Protein AF-X0SWP0-F1 (afdb_monomer_lite)

Radius of gyration: 14.82 Å; chains: 1; bounding box: 32×39×48 Å

pLDDT: mean 92.2, std 13.68, range [35.81, 98.69]

InterPro domains:
  IPR012962 Peptidase M54, archaemetzincin [PTHR15910] (3-112)
  IPR024079 Metallopeptidase, catalytic domain superfamily [G3DSA:3.40.390.10] (7-116)

Foldseek 3Di:
DPDDAAEEEEEEAPDDDPVVSVVVQVCCCVVVVGHYDYDYYHYHPPVQADPVLRFGEQVVVQVVVLVDDPPRHQAYEYEYATFYDHPVDSTDQKDDDDVDRYIYGHPNPVPPPPPDD

Sequence (117 aa):
MSSKKRLVGVVPLGEVPEIALKVIAAHISGYFNLSVQILSPLEHPEYALDERRFQYNAGIILKAFESMRFKDYDKVIGVLNLDLFIPIFTHVFGEAKQGGKFALVSLFRLGKNPDGP

Organism: NCBI:txid412755

Structure (mmCIF, N/CA/C/O backbone):
data_AF-X0SWP0-F1
#
_entry.id   AF-X0SWP0-F1
#
loop_
_atom_site.group_PDB
_atom_site.id
_atom_site.type_symbol
_atom_site.label_atom_id
_atom_site.label_alt_id
_atom_site.label_comp_id
_atom_site.label_asym_id
_atom_site.label_entity_id
_atom_site.label_seq_id
_atom_site.pdbx_PDB_ins_code
_atom_site.Cartn_x
_atom_site.Cartn_y
_atom_site.Cartn_z
_atom_site.occupancy
_atom_site.B_iso_or_equiv
_atom_site.auth_seq_id
_atom_site.auth_comp_id
_atom_site.auth_asym_id
_atom_site.auth_atom_id
_atom_site.pdbx_PDB_model_num
ATOM 1 N N . MET A 1 1 ? -13.079 -0.743 31.468 1.00 40.84 1 MET A N 1
ATOM 2 C CA . MET A 1 1 ? -12.278 0.110 30.562 1.00 40.84 1 MET A CA 1
ATOM 3 C C . MET A 1 1 ? -12.548 -0.356 29.141 1.00 40.84 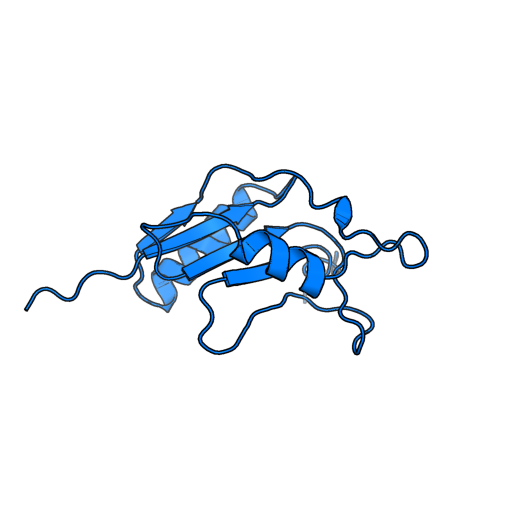1 MET A C 1
ATOM 5 O O . MET A 1 1 ? -12.207 -1.485 28.826 1.00 40.84 1 MET A O 1
ATOM 9 N N . SER A 1 2 ? -13.256 0.433 28.329 1.00 48.22 2 SER A N 1
ATOM 10 C CA . SER A 1 2 ? -13.555 0.047 26.943 1.00 48.22 2 SER A CA 1
ATOM 11 C C . SER A 1 2 ? -12.278 0.185 26.112 1.00 48.22 2 SER A C 1
ATOM 13 O O . SER A 1 2 ? -11.825 1.301 25.857 1.00 48.22 2 SER A O 1
ATOM 15 N N . SER A 1 3 ? -11.639 -0.934 25.768 1.00 60.12 3 SER A N 1
ATOM 16 C CA . SER A 1 3 ? -10.498 -0.944 24.850 1.00 60.12 3 SER A CA 1
ATOM 17 C C . SER A 1 3 ? -10.953 -0.364 23.513 1.00 60.12 3 SER A C 1
ATOM 19 O O . SER A 1 3 ? -11.815 -0.941 22.851 1.00 60.12 3 SER A O 1
ATOM 21 N N . LYS A 1 4 ? -10.398 0.787 23.115 1.00 67.44 4 LYS A N 1
ATOM 22 C CA . LYS A 1 4 ? -10.669 1.401 21.809 1.00 67.44 4 LYS A CA 1
ATOM 23 C C . LYS A 1 4 ? -10.377 0.359 20.724 1.00 67.44 4 LYS A C 1
ATOM 25 O O . LYS A 1 4 ? -9.239 -0.098 20.600 1.00 67.44 4 LYS A O 1
ATOM 30 N N . LYS A 1 5 ? -11.405 -0.057 19.979 1.00 77.12 5 LYS A N 1
ATOM 31 C CA . LYS A 1 5 ? -11.253 -1.036 18.899 1.00 77.12 5 LYS A CA 1
ATOM 32 C C . LYS A 1 5 ? -10.372 -0.405 17.822 1.00 77.12 5 LYS A C 1
ATOM 34 O O . LYS A 1 5 ? -10.720 0.645 17.290 1.00 77.12 5 LYS A O 1
ATOM 39 N N . ARG A 1 6 ? -9.212 -1.011 17.568 1.00 91.25 6 ARG A N 1
ATOM 40 C CA . ARG A 1 6 ? -8.255 -0.517 16.573 1.00 91.25 6 ARG A CA 1
ATOM 41 C C . ARG A 1 6 ? -8.862 -0.628 15.174 1.00 91.25 6 ARG A C 1
ATOM 43 O O . ARG A 1 6 ? -9.491 -1.645 14.862 1.00 91.25 6 ARG A O 1
ATOM 50 N N . LEU A 1 7 ? -8.670 0.408 14.363 1.00 96.38 7 LEU A N 1
ATOM 51 C CA . LEU A 1 7 ? -9.235 0.524 13.021 1.00 96.38 7 LEU A CA 1
ATOM 52 C C . LEU A 1 7 ? -8.134 0.427 11.962 1.00 96.38 7 LEU A C 1
ATOM 54 O O . LEU A 1 7 ? -7.142 1.158 12.005 1.00 96.38 7 LEU A O 1
ATOM 58 N N . VAL A 1 8 ? -8.324 -0.470 10.997 1.00 98.19 8 VAL A N 1
ATOM 59 C CA . VAL A 1 8 ? -7.425 -0.671 9.858 1.00 98.19 8 VAL A CA 1
ATOM 60 C C . VAL A 1 8 ? -8.115 -0.216 8.577 1.00 98.19 8 VAL A C 1
ATOM 62 O O . VAL A 1 8 ? -9.238 -0.625 8.293 1.00 98.19 8 VAL A O 1
ATOM 65 N N . GLY A 1 9 ? -7.442 0.627 7.801 1.00 98.38 9 GLY A N 1
ATOM 66 C CA . GLY A 1 9 ? -7.867 0.994 6.455 1.00 98.38 9 GLY A CA 1
ATOM 67 C C . GLY A 1 9 ? -7.215 0.081 5.422 1.00 98.38 9 GLY A C 1
ATOM 68 O O . GLY A 1 9 ? -6.013 -0.164 5.495 1.00 98.38 9 GLY A O 1
ATOM 69 N N . VAL A 1 10 ? -7.985 -0.398 4.453 1.00 98.69 10 VAL A N 1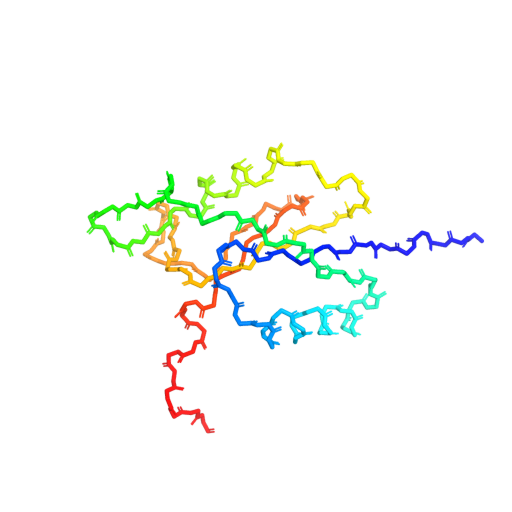
ATOM 70 C CA . VAL A 1 10 ? -7.486 -1.073 3.250 1.00 98.69 10 VAL A CA 1
ATOM 71 C C . VAL A 1 10 ? -7.814 -0.169 2.075 1.00 98.69 10 VAL A C 1
ATOM 73 O O . VAL A 1 10 ? -8.983 0.116 1.834 1.00 98.69 10 VAL A O 1
ATOM 76 N N . VAL A 1 11 ? -6.801 0.320 1.369 1.00 98.44 11 VAL A N 1
ATOM 77 C CA . VAL A 1 11 ? -6.980 1.305 0.300 1.00 98.44 11 VAL A CA 1
ATOM 78 C C . VAL A 1 11 ? -6.375 0.790 -1.003 1.00 98.44 11 VAL A C 1
ATOM 80 O O . VAL A 1 11 ? -5.199 0.430 -1.015 1.00 98.44 11 VAL A O 1
ATOM 83 N N . PRO A 1 12 ? -7.144 0.717 -2.098 1.00 98.50 12 PRO A N 1
ATOM 84 C CA . PRO A 1 12 ? -6.579 0.409 -3.402 1.00 98.50 12 PRO A CA 1
ATOM 85 C C . PRO A 1 12 ? -5.800 1.612 -3.951 1.00 98.50 12 PRO A C 1
ATOM 87 O O . PRO A 1 12 ? -6.266 2.747 -3.864 1.00 98.50 12 PRO A O 1
ATOM 90 N N . LEU A 1 13 ? -4.616 1.363 -4.508 1.00 98.12 13 LEU A N 1
ATOM 91 C CA . LEU A 1 13 ? -3.827 2.327 -5.278 1.00 98.12 13 LEU A CA 1
ATOM 92 C C . LEU A 1 13 ? -3.897 1.904 -6.747 1.00 98.12 13 LEU A C 1
ATOM 94 O O . LEU A 1 13 ? -3.295 0.901 -7.138 1.00 98.12 13 LEU A O 1
ATOM 98 N N . GLY A 1 14 ? -4.656 2.656 -7.540 1.00 95.88 14 GLY A N 1
ATOM 99 C CA . GLY A 1 14 ? -5.023 2.274 -8.898 1.00 95.88 14 GLY A CA 1
ATOM 100 C C . GLY A 1 14 ? -6.058 1.145 -8.938 1.00 95.88 14 GLY A C 1
ATOM 101 O O . GLY A 1 14 ? -6.900 0.998 -8.048 1.00 95.88 14 GLY A O 1
ATOM 102 N N . GLU A 1 15 ? -6.005 0.350 -10.002 1.00 94.69 15 GLU A N 1
ATOM 103 C CA . GLU A 1 15 ? -6.973 -0.714 -10.256 1.00 94.69 15 GLU A CA 1
ATOM 104 C C . GLU A 1 15 ? -6.627 -1.986 -9.476 1.00 94.69 15 GLU A C 1
ATOM 106 O O . GLU A 1 15 ? -5.589 -2.620 -9.678 1.00 94.69 15 GLU A O 1
ATOM 111 N N . VAL A 1 16 ? -7.530 -2.378 -8.578 1.00 96.38 16 VAL A N 1
ATOM 112 C CA . VAL A 1 16 ? -7.428 -3.606 -7.787 1.00 96.38 16 VAL A CA 1
ATOM 113 C C . VAL A 1 16 ? -8.783 -4.312 -7.799 1.00 96.38 16 VAL A C 1
ATOM 115 O O . VAL A 1 16 ? -9.797 -3.659 -7.546 1.00 96.38 16 VAL A O 1
ATOM 118 N N . PRO A 1 17 ? -8.838 -5.638 -8.038 1.00 94.94 17 PRO A N 1
ATOM 119 C CA . PRO A 1 17 ? -10.092 -6.381 -7.992 1.00 94.94 17 PRO A CA 1
ATOM 120 C C . PRO A 1 17 ? -10.802 -6.232 -6.640 1.00 94.94 17 PRO A C 1
ATOM 122 O O . PRO A 1 17 ? -10.225 -6.510 -5.587 1.00 94.94 17 PRO A O 1
ATOM 125 N N . GLU A 1 18 ? -12.084 -5.864 -6.662 1.00 95.81 18 GLU A N 1
ATOM 126 C CA . GLU A 1 18 ? -12.879 -5.644 -5.444 1.00 95.81 18 GLU A CA 1
ATOM 127 C C . GLU A 1 18 ? -12.916 -6.889 -4.541 1.00 95.81 18 GLU A C 1
ATOM 129 O O . GLU A 1 18 ? -12.863 -6.786 -3.313 1.00 95.81 18 GLU A O 1
ATOM 134 N N . ILE A 1 19 ? -12.944 -8.084 -5.143 1.00 95.81 19 ILE A N 1
ATOM 135 C CA . ILE A 1 19 ? -12.900 -9.350 -4.407 1.00 95.81 19 ILE A CA 1
ATOM 136 C C . ILE A 1 19 ? -11.616 -9.493 -3.583 1.00 95.81 19 ILE A C 1
ATOM 138 O O . ILE A 1 19 ? -11.683 -9.929 -2.437 1.00 95.81 19 ILE A O 1
ATOM 142 N N . ALA A 1 20 ? -10.466 -9.059 -4.108 1.00 96.06 20 ALA A N 1
ATOM 143 C CA . ALA A 1 20 ? -9.205 -9.110 -3.377 1.00 96.06 20 ALA A CA 1
ATOM 144 C C . ALA A 1 20 ? -9.250 -8.185 -2.153 1.00 96.06 20 ALA A C 1
ATOM 146 O O . ALA A 1 20 ? -8.871 -8.596 -1.058 1.00 96.06 20 ALA A O 1
ATOM 147 N N . LEU A 1 21 ? -9.796 -6.973 -2.303 1.00 98.12 21 LEU A N 1
ATOM 148 C CA . LEU A 1 21 ? -9.968 -6.026 -1.196 1.00 98.12 21 LEU A CA 1
ATOM 149 C C . LEU A 1 21 ? -10.889 -6.589 -0.103 1.00 98.12 21 LEU A C 1
ATOM 151 O O . LEU A 1 21 ? -10.548 -6.527 1.079 1.00 98.12 21 LEU A O 1
ATOM 155 N N . LYS A 1 22 ? -12.026 -7.185 -0.491 1.00 98.19 22 LYS A N 1
ATOM 156 C CA . LYS A 1 22 ? -12.974 -7.835 0.435 1.00 98.19 22 LYS A CA 1
ATOM 157 C C . LYS A 1 22 ? -12.333 -8.996 1.186 1.00 98.19 22 LYS A C 1
ATOM 159 O O . LYS A 1 22 ? -12.473 -9.082 2.404 1.00 98.19 22 LYS A O 1
ATOM 164 N N . VAL A 1 23 ? -11.600 -9.855 0.478 1.00 97.31 23 VAL A N 1
ATOM 165 C CA . VAL A 1 23 ? -10.882 -10.993 1.066 1.00 97.31 23 VAL A CA 1
ATOM 166 C C . VAL A 1 23 ? -9.831 -10.505 2.060 1.00 97.31 23 VAL A C 1
ATOM 168 O O . VAL A 1 23 ? -9.835 -10.964 3.201 1.00 97.31 23 VAL A O 1
ATOM 171 N N . ILE A 1 24 ? -8.986 -9.542 1.682 1.00 97.44 24 ILE A N 1
ATOM 172 C CA . ILE A 1 24 ? -7.966 -8.962 2.569 1.00 97.44 24 ILE A CA 1
ATOM 173 C C . ILE A 1 24 ? -8.618 -8.380 3.828 1.00 97.44 24 ILE A C 1
ATOM 175 O O . ILE A 1 24 ? -8.203 -8.699 4.943 1.00 97.44 24 ILE A O 1
ATOM 179 N N . ALA A 1 25 ? -9.670 -7.571 3.673 1.00 98.12 25 ALA A N 1
ATOM 180 C CA . ALA A 1 25 ? -10.346 -6.941 4.800 1.00 98.12 25 ALA A CA 1
ATOM 181 C C . ALA A 1 25 ? -10.977 -7.966 5.758 1.00 98.12 25 ALA A C 1
ATOM 183 O O . ALA A 1 25 ? -10.804 -7.859 6.975 1.00 98.12 25 ALA A O 1
ATOM 184 N N . ALA A 1 26 ? -11.656 -8.985 5.220 1.00 97.81 26 ALA A N 1
ATOM 185 C CA . ALA A 1 26 ? -12.258 -10.056 6.009 1.00 97.81 26 ALA A CA 1
ATOM 186 C C . ALA A 1 26 ? -11.204 -10.862 6.785 1.00 97.81 26 ALA A C 1
ATOM 188 O O . ALA A 1 26 ? -11.385 -11.116 7.976 1.00 97.81 26 ALA A O 1
ATOM 189 N N . HIS A 1 27 ? -10.077 -11.205 6.150 1.00 96.88 27 HIS A N 1
ATOM 190 C CA . HIS A 1 27 ? -9.004 -11.965 6.798 1.00 96.88 27 HIS A CA 1
ATOM 191 C C . HIS A 1 27 ? -8.307 -11.160 7.896 1.00 96.88 27 HIS A C 1
ATOM 193 O O . HIS A 1 27 ? -8.087 -11.688 8.984 1.00 96.88 27 HIS A O 1
ATOM 199 N N . ILE A 1 28 ? -8.017 -9.874 7.665 1.00 96.56 28 ILE A N 1
ATOM 200 C CA . ILE A 1 28 ? -7.453 -9.005 8.709 1.00 96.56 28 ILE A CA 1
ATOM 201 C C . ILE A 1 28 ? -8.423 -8.906 9.891 1.00 96.56 28 ILE A C 1
ATOM 203 O O . ILE A 1 28 ? -8.003 -9.010 11.044 1.00 96.56 28 ILE A O 1
ATOM 207 N N . SER A 1 29 ? -9.718 -8.726 9.614 1.00 96.50 29 SER A N 1
ATOM 208 C CA . SER A 1 29 ? -10.727 -8.605 10.663 1.00 96.50 29 SER A CA 1
ATOM 209 C C . SER A 1 29 ? -10.850 -9.890 11.482 1.00 96.50 29 SER A C 1
ATOM 211 O O . SER A 1 29 ? -10.779 -9.826 12.706 1.00 96.50 29 SER A O 1
ATOM 213 N N . GLY A 1 30 ? -10.959 -11.049 10.825 1.00 95.81 30 GLY A N 1
ATOM 214 C CA . GLY A 1 30 ? -11.122 -12.343 11.489 1.00 95.81 30 GLY A CA 1
ATOM 215 C C . GLY A 1 30 ? -9.878 -12.806 12.247 1.00 95.81 30 GLY A C 1
ATOM 216 O O . GLY A 1 30 ? -9.991 -13.253 13.384 1.00 95.81 30 GLY A O 1
ATOM 217 N N . TYR A 1 31 ? -8.688 -12.659 11.656 1.00 95.88 31 TYR A N 1
ATOM 218 C CA . TYR A 1 31 ? -7.448 -13.166 12.252 1.00 95.88 31 TYR A CA 1
ATOM 219 C C . TYR A 1 31 ? -6.952 -12.304 13.419 1.00 95.88 31 TYR A C 1
ATOM 221 O O . TYR A 1 31 ? -6.470 -12.826 14.421 1.00 95.88 31 TYR A O 1
ATOM 229 N N . PHE A 1 32 ? -7.085 -10.977 13.316 1.00 92.50 32 PHE A N 1
ATOM 230 C CA . PHE A 1 32 ? -6.598 -10.050 14.344 1.00 92.50 32 PHE A CA 1
ATOM 231 C C . PHE A 1 32 ? -7.703 -9.494 15.255 1.00 92.50 32 PHE A C 1
ATOM 233 O O . PHE A 1 32 ? -7.401 -8.733 16.176 1.00 92.50 32 PHE A O 1
ATOM 240 N N . ASN A 1 33 ? -8.973 -9.840 15.012 1.00 93.38 33 ASN A N 1
ATOM 241 C CA . ASN A 1 33 ? -10.143 -9.289 15.706 1.00 93.38 33 ASN A CA 1
ATOM 242 C C . ASN A 1 33 ? -10.194 -7.741 15.674 1.00 93.38 33 ASN A C 1
ATOM 244 O O . ASN A 1 33 ? -10.520 -7.074 16.661 1.00 93.38 33 ASN A O 1
ATOM 248 N N . LEU A 1 34 ? -9.834 -7.153 14.527 1.00 94.94 34 LEU A N 1
ATOM 249 C CA . LEU A 1 34 ? -9.791 -5.700 14.306 1.00 94.94 34 LEU A CA 1
ATOM 250 C C . LEU A 1 34 ? -10.997 -5.228 13.488 1.00 94.94 34 LEU A C 1
ATOM 252 O O . LEU A 1 34 ? -11.582 -5.986 12.711 1.00 94.94 34 LEU A O 1
ATOM 256 N N . SER A 1 35 ? -11.358 -3.951 13.636 1.00 96.25 35 SER A N 1
ATOM 257 C CA . SER A 1 35 ? -12.264 -3.307 12.681 1.00 96.25 35 SER A CA 1
ATOM 258 C C . SER A 1 35 ? -11.485 -2.965 11.417 1.00 96.25 35 SER A C 1
ATOM 260 O O . SER A 1 35 ? -10.408 -2.374 11.504 1.00 96.25 35 SER A O 1
ATOM 262 N N . VAL A 1 36 ? -12.030 -3.305 10.251 1.00 98.00 36 VAL A N 1
ATOM 263 C CA . VAL A 1 36 ? -11.396 -3.031 8.957 1.00 98.00 36 VAL A CA 1
ATOM 264 C C . VAL A 1 36 ? -12.384 -2.315 8.046 1.00 98.00 36 VAL A C 1
ATOM 266 O O . VAL A 1 36 ? -13.556 -2.682 8.003 1.00 98.00 36 VAL A O 1
ATOM 269 N N . GLN A 1 37 ? -11.919 -1.292 7.333 1.00 98.25 37 GLN A N 1
ATOM 270 C CA . GLN A 1 37 ? -12.704 -0.558 6.342 1.00 98.25 37 GLN A CA 1
ATOM 271 C C . GLN A 1 37 ? -11.954 -0.518 5.014 1.00 98.25 37 GLN A C 1
ATOM 273 O O . GLN A 1 37 ? -10.759 -0.221 4.982 1.00 98.25 37 GLN A O 1
ATOM 278 N N . ILE A 1 38 ? -12.665 -0.806 3.925 1.00 98.50 38 ILE A N 1
ATOM 279 C CA . ILE A 1 38 ? -12.164 -0.586 2.567 1.00 98.50 38 ILE A CA 1
ATOM 280 C C . ILE A 1 38 ? -12.428 0.879 2.224 1.00 98.50 38 ILE A C 1
ATOM 282 O O . ILE A 1 38 ? -13.551 1.357 2.377 1.00 98.50 38 ILE A O 1
ATOM 286 N N . LEU A 1 39 ? -11.384 1.593 1.819 1.00 98.19 39 LEU A N 1
ATOM 287 C CA . LEU A 1 39 ? -11.413 3.029 1.555 1.00 98.19 39 LEU A CA 1
ATOM 288 C C . LEU A 1 39 ? -11.546 3.310 0.060 1.00 98.19 39 LEU A C 1
ATOM 290 O O . LEU A 1 39 ? -11.312 2.431 -0.771 1.00 98.19 39 LEU A O 1
ATOM 294 N N . SER A 1 40 ? -11.894 4.554 -0.274 1.00 96.94 40 SER A N 1
ATOM 295 C CA . SER A 1 40 ? -11.925 5.021 -1.660 1.00 96.94 40 SER A CA 1
ATOM 296 C C . SER A 1 40 ? -10.560 4.851 -2.336 1.00 96.94 40 SER A C 1
ATOM 298 O O . SER A 1 40 ? -9.539 5.068 -1.676 1.00 96.94 40 SER A O 1
ATOM 300 N N . PRO A 1 41 ? -10.528 4.497 -3.633 1.00 97.31 41 PRO A N 1
ATOM 301 C CA . PRO A 1 41 ? -9.285 4.327 -4.369 1.00 97.31 41 PRO A CA 1
ATOM 302 C C . PRO A 1 41 ? -8.460 5.609 -4.411 1.00 97.31 41 PRO A C 1
ATOM 304 O O . PRO A 1 41 ? -8.992 6.716 -4.503 1.00 97.31 41 PRO A O 1
ATOM 307 N N . LEU A 1 42 ? -7.147 5.421 -4.375 1.00 97.69 42 LEU A N 1
ATOM 308 C CA . LEU A 1 42 ? -6.154 6.433 -4.698 1.00 97.69 42 LEU A CA 1
ATOM 309 C C . LEU A 1 42 ? -5.688 6.256 -6.142 1.0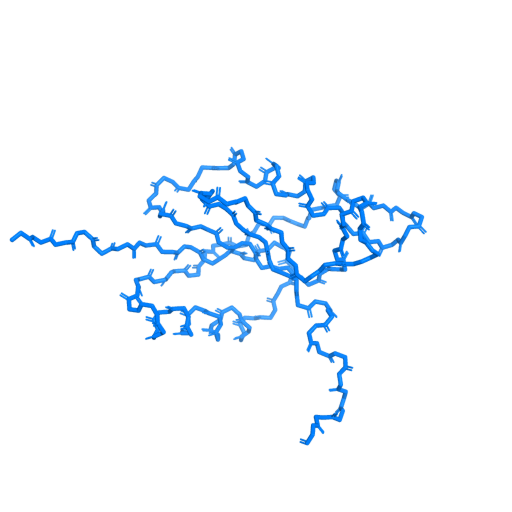0 97.69 42 LEU A C 1
ATOM 311 O O . LEU A 1 42 ? -5.815 5.178 -6.727 1.00 97.69 42 LEU A O 1
ATOM 315 N N . GLU A 1 43 ? -5.116 7.319 -6.698 1.00 96.81 43 GLU A N 1
ATOM 316 C CA . GLU A 1 43 ? -4.531 7.297 -8.035 1.00 96.81 43 GLU A CA 1
ATOM 317 C C . GLU A 1 43 ? -3.379 6.291 -8.154 1.00 96.81 43 GLU A C 1
ATOM 319 O O . GLU A 1 43 ? -2.739 5.893 -7.173 1.00 96.81 43 GLU A O 1
ATOM 324 N N . HIS A 1 44 ? -3.116 5.892 -9.395 1.00 95.81 44 HIS A N 1
ATOM 325 C CA . HIS A 1 44 ? -2.003 5.026 -9.735 1.00 95.81 44 HIS A CA 1
ATOM 326 C C . HIS A 1 44 ? -0.663 5.732 -9.450 1.00 95.81 44 HIS A C 1
ATOM 328 O O . HIS A 1 44 ? -0.494 6.893 -9.832 1.00 95.81 44 HIS A O 1
ATOM 334 N N . PRO A 1 45 ? 0.318 5.077 -8.805 1.00 97.25 45 PRO A N 1
ATOM 335 C CA . PRO A 1 45 ? 1.564 5.727 -8.411 1.00 97.25 45 PRO A CA 1
ATOM 336 C C . PRO A 1 45 ? 2.591 5.820 -9.556 1.00 97.25 45 PRO A C 1
ATOM 338 O O . PRO A 1 45 ? 3.722 5.352 -9.422 1.00 97.25 45 PRO A O 1
ATOM 341 N N . GLU A 1 46 ? 2.227 6.448 -10.677 1.00 97.50 46 GLU A N 1
ATOM 342 C CA . GLU A 1 46 ? 3.084 6.556 -11.877 1.00 97.50 46 GLU A CA 1
ATOM 343 C C . GLU A 1 46 ? 4.434 7.228 -11.602 1.00 97.50 46 GLU A C 1
ATOM 345 O O . GLU A 1 46 ? 5.457 6.874 -12.181 1.00 97.50 46 GLU A O 1
ATOM 350 N N . TYR A 1 47 ? 4.468 8.136 -10.626 1.00 97.69 47 TYR A N 1
ATOM 351 C CA . TYR A 1 47 ? 5.686 8.803 -10.160 1.00 97.69 47 TYR A CA 1
ATOM 352 C C . TYR A 1 47 ? 6.764 7.848 -9.610 1.00 97.69 47 TYR A C 1
ATOM 354 O O . TYR A 1 47 ? 7.885 8.284 -9.353 1.00 97.69 47 TYR A O 1
ATOM 362 N N . ALA A 1 48 ? 6.432 6.579 -9.356 1.00 98.06 48 ALA A N 1
ATOM 363 C CA . ALA A 1 48 ? 7.348 5.581 -8.811 1.00 98.06 48 ALA A CA 1
ATOM 364 C C . ALA A 1 48 ? 7.805 4.531 -9.837 1.00 98.06 48 ALA A C 1
ATOM 366 O O . ALA A 1 48 ? 8.526 3.607 -9.447 1.00 98.06 48 ALA A O 1
ATOM 367 N N . LEU A 1 49 ? 7.394 4.644 -11.104 1.00 98.38 49 LEU A N 1
ATOM 368 C CA . LEU A 1 49 ? 7.788 3.724 -12.168 1.00 98.38 49 LEU A CA 1
ATOM 369 C C . LEU A 1 49 ? 9.275 3.888 -12.520 1.00 98.38 49 LEU A C 1
ATOM 371 O O . LEU A 1 49 ? 9.755 4.985 -12.797 1.00 98.38 49 LEU A O 1
ATOM 375 N N . ASP A 1 50 ? 10.001 2.775 -12.552 1.00 97.88 50 ASP A N 1
ATOM 376 C CA . ASP A 1 50 ? 11.313 2.670 -13.187 1.00 97.88 50 ASP A CA 1
ATOM 377 C C . ASP A 1 50 ? 11.124 2.084 -14.593 1.00 97.88 50 ASP A C 1
ATOM 379 O O . ASP A 1 50 ? 10.902 0.881 -14.754 1.00 97.88 50 ASP A O 1
ATOM 383 N N . GLU A 1 51 ? 11.213 2.934 -15.619 1.00 96.00 51 GLU A N 1
ATOM 384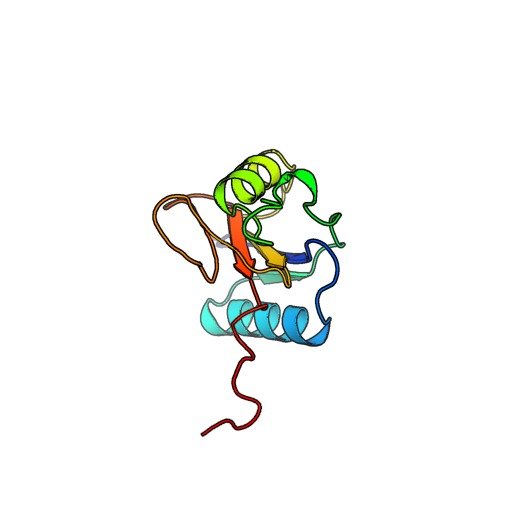 C CA . GLU A 1 51 ? 10.986 2.556 -17.024 1.00 96.00 51 GLU A CA 1
ATOM 385 C C . GLU A 1 51 ? 11.984 1.520 -17.552 1.00 96.00 51 GLU A C 1
ATOM 387 O O . GLU A 1 51 ? 11.686 0.797 -18.498 1.00 96.00 51 GLU A O 1
ATOM 392 N N . ARG A 1 52 ? 13.176 1.410 -16.951 1.00 95.12 52 ARG A N 1
ATOM 393 C CA . ARG A 1 52 ? 14.168 0.410 -17.377 1.00 95.12 52 ARG A CA 1
ATOM 394 C C . ARG A 1 52 ? 13.804 -0.978 -16.869 1.00 95.12 52 ARG A C 1
ATOM 396 O O . ARG A 1 52 ? 14.140 -1.971 -17.508 1.00 95.12 52 ARG A O 1
ATOM 403 N N . ARG A 1 53 ? 13.161 -1.045 -15.701 1.00 92.75 53 ARG A N 1
ATOM 404 C CA . ARG A 1 53 ? 12.732 -2.295 -15.058 1.00 92.75 53 ARG A CA 1
ATOM 405 C C . ARG A 1 53 ? 11.299 -2.676 -15.401 1.00 92.75 53 ARG A C 1
ATOM 407 O O . ARG A 1 53 ? 10.958 -3.845 -15.261 1.00 92.75 53 ARG A O 1
ATOM 414 N N . PHE A 1 54 ? 10.477 -1.706 -15.800 1.00 96.12 54 PHE A N 1
ATOM 415 C CA . PHE A 1 54 ? 9.019 -1.831 -15.837 1.00 96.12 54 PHE A CA 1
ATOM 416 C C . PHE A 1 54 ? 8.453 -2.293 -14.480 1.00 96.12 54 PHE A C 1
ATOM 418 O O . PHE A 1 54 ? 7.563 -3.137 -14.403 1.00 96.12 54 PHE A O 1
ATOM 425 N N . GLN A 1 55 ? 9.018 -1.758 -13.393 1.00 97.62 55 GLN A N 1
ATOM 426 C CA . GLN A 1 55 ? 8.636 -2.047 -12.008 1.00 97.62 55 GLN A CA 1
ATOM 427 C C . GLN A 1 55 ? 8.543 -0.745 -11.211 1.00 97.62 55 GLN A C 1
ATOM 429 O O . GLN A 1 55 ? 9.190 0.246 -11.544 1.00 97.62 55 GLN A O 1
ATOM 434 N N . TYR A 1 56 ? 7.790 -0.759 -10.117 1.00 98.50 56 TYR A N 1
ATOM 435 C CA . TYR A 1 56 ? 7.556 0.404 -9.271 1.00 98.50 56 TYR A CA 1
ATOM 436 C C . TYR A 1 56 ? 8.371 0.333 -7.978 1.00 98.50 56 TYR A C 1
ATOM 438 O O . TYR A 1 56 ? 8.421 -0.695 -7.297 1.00 98.50 56 TYR A O 1
ATOM 446 N N . ASN A 1 57 ? 8.999 1.443 -7.600 1.00 98.44 57 ASN A N 1
ATOM 447 C CA . ASN A 1 57 ? 9.807 1.511 -6.388 1.00 98.44 57 ASN A CA 1
ATOM 448 C C . ASN A 1 57 ? 8.915 1.624 -5.140 1.00 98.44 57 ASN A C 1
ATOM 450 O O . ASN A 1 57 ? 8.352 2.684 -4.851 1.00 98.44 57 ASN A O 1
ATOM 454 N N . ALA A 1 58 ? 8.825 0.548 -4.356 1.00 98.38 58 ALA A N 1
ATOM 455 C CA . ALA A 1 58 ? 7.947 0.473 -3.190 1.00 98.38 58 ALA A CA 1
ATOM 456 C C . ALA A 1 58 ? 8.290 1.515 -2.112 1.00 98.38 58 ALA A C 1
ATOM 458 O O . ALA A 1 58 ? 7.394 2.034 -1.450 1.00 98.38 58 ALA A O 1
ATOM 459 N N . GLY A 1 59 ? 9.570 1.874 -1.967 1.00 98.00 59 GLY A N 1
ATOM 460 C CA . GLY A 1 59 ? 10.011 2.892 -1.013 1.00 98.00 59 GLY A CA 1
ATOM 461 C C . GLY A 1 59 ? 9.531 4.299 -1.382 1.00 98.00 59 GLY A C 1
ATOM 462 O O . GLY A 1 59 ? 9.120 5.060 -0.503 1.00 98.00 59 GLY A O 1
ATOM 463 N N . ILE A 1 60 ? 9.526 4.637 -2.679 1.00 98.31 60 ILE A N 1
ATOM 464 C CA . ILE A 1 60 ? 8.980 5.910 -3.180 1.00 98.31 60 ILE A CA 1
ATOM 465 C C . ILE A 1 60 ? 7.465 5.957 -2.949 1.00 98.31 60 ILE A C 1
ATOM 467 O O . ILE A 1 60 ? 6.960 6.950 -2.417 1.00 98.31 60 ILE A O 1
ATOM 471 N N . ILE A 1 61 ? 6.749 4.873 -3.272 1.00 98.62 61 ILE A N 1
ATOM 472 C CA . ILE A 1 61 ? 5.300 4.782 -3.042 1.00 98.62 61 ILE A CA 1
ATOM 473 C C . ILE A 1 61 ? 4.989 4.918 -1.550 1.00 98.62 61 ILE A C 1
ATOM 475 O O . ILE A 1 61 ? 4.152 5.740 -1.181 1.00 98.62 61 ILE A O 1
ATOM 479 N N . LEU A 1 62 ? 5.682 4.170 -0.683 1.00 98.44 62 LEU A N 1
ATOM 480 C CA . LEU A 1 62 ? 5.417 4.167 0.755 1.00 98.44 62 LEU A CA 1
ATOM 481 C C . LEU A 1 62 ? 5.650 5.553 1.363 1.00 98.44 62 LEU A C 1
ATOM 483 O O . LEU A 1 62 ? 4.834 6.016 2.154 1.00 98.44 62 LEU A O 1
ATOM 487 N N . LYS A 1 63 ? 6.716 6.252 0.954 1.00 98.19 63 LYS A N 1
ATOM 488 C CA . LYS A 1 63 ? 7.005 7.613 1.427 1.00 98.19 63 LYS A CA 1
ATOM 489 C C . LYS A 1 63 ? 5.907 8.606 1.034 1.00 98.19 63 LYS A C 1
ATOM 491 O O . LYS A 1 63 ? 5.515 9.436 1.852 1.00 98.19 63 LYS A O 1
ATOM 496 N N . ALA A 1 64 ? 5.407 8.529 -0.199 1.00 98.06 64 ALA A N 1
ATOM 497 C CA . ALA A 1 64 ? 4.287 9.359 -0.636 1.00 98.06 64 ALA A CA 1
ATOM 498 C C . ALA A 1 64 ? 3.002 9.002 0.131 1.00 98.06 64 ALA A C 1
ATOM 500 O O . ALA A 1 64 ? 2.286 9.889 0.595 1.00 98.06 64 ALA A O 1
ATOM 501 N N . PHE A 1 65 ? 2.753 7.710 0.348 1.00 97.81 65 PHE A N 1
ATOM 502 C CA . PHE A 1 65 ? 1.576 7.211 1.052 1.00 97.81 65 PHE A CA 1
ATOM 503 C C . PHE A 1 65 ? 1.543 7.641 2.528 1.00 97.81 65 PHE A C 1
ATOM 505 O O . PHE A 1 65 ? 0.501 8.051 3.037 1.00 97.81 65 PHE A O 1
ATOM 512 N N . GLU A 1 66 ? 2.697 7.668 3.195 1.00 96.88 66 GLU A N 1
ATOM 513 C CA . GLU A 1 66 ? 2.849 8.191 4.558 1.00 96.88 66 GLU A CA 1
ATOM 514 C C . GLU A 1 66 ? 2.536 9.690 4.687 1.00 96.88 66 GLU A C 1
ATOM 516 O O . GLU A 1 66 ? 2.192 10.148 5.777 1.00 96.88 66 GLU A O 1
ATOM 521 N N . SER A 1 67 ? 2.640 10.463 3.599 1.00 96.12 67 SER A N 1
ATOM 522 C CA . SER A 1 67 ? 2.311 11.895 3.616 1.00 96.12 67 SER A CA 1
ATOM 523 C C . SER A 1 67 ? 0.800 12.176 3.615 1.00 96.12 67 SER A C 1
ATOM 525 O O . SER A 1 67 ? 0.370 13.299 3.893 1.00 96.12 67 SER A O 1
ATOM 527 N N . MET A 1 68 ? -0.023 11.157 3.344 1.00 95.69 68 MET A N 1
ATOM 528 C CA . MET A 1 68 ? -1.476 11.278 3.264 1.00 95.69 68 MET A CA 1
ATOM 529 C C . MET A 1 68 ? -2.150 11.254 4.643 1.00 95.69 68 MET A C 1
ATOM 531 O O . MET A 1 68 ? -1.666 10.675 5.620 1.00 95.69 68 MET A O 1
ATOM 535 N N . ARG A 1 69 ? -3.329 11.881 4.741 1.00 93.06 69 ARG A N 1
ATOM 536 C CA . ARG A 1 69 ? -4.057 12.028 6.010 1.00 93.06 69 ARG A CA 1
ATOM 537 C C . ARG A 1 69 ? -5.121 10.946 6.190 1.00 93.06 69 ARG A C 1
ATOM 539 O O . ARG A 1 69 ? -6.220 11.064 5.671 1.00 93.06 69 ARG A O 1
ATOM 546 N N . PHE A 1 70 ? -4.827 9.973 7.050 1.00 94.56 70 PHE A N 1
ATOM 547 C CA . PHE A 1 70 ? -5.762 8.921 7.480 1.00 94.56 70 PHE A CA 1
ATOM 548 C C . PHE A 1 70 ? -5.997 8.974 8.994 1.00 94.56 70 PHE A C 1
ATOM 550 O O . PHE A 1 70 ? -5.602 8.064 9.719 1.00 94.56 70 PHE A O 1
ATOM 557 N N . LYS A 1 71 ? -6.542 10.078 9.515 1.00 89.69 71 LYS A N 1
ATOM 558 C CA . LYS A 1 71 ? -6.537 10.379 10.965 1.00 89.69 71 LYS A CA 1
ATOM 559 C C . LYS A 1 71 ? -7.250 9.336 11.833 1.00 89.69 71 LYS A C 1
ATOM 561 O O . LYS A 1 71 ? -6.786 9.082 12.939 1.00 89.69 71 LYS A O 1
ATOM 566 N N . ASP A 1 72 ? -8.292 8.703 11.309 1.00 93.81 72 ASP A N 1
ATOM 567 C CA . ASP A 1 72 ? -9.148 7.795 12.082 1.00 93.81 72 ASP A CA 1
ATOM 568 C C . ASP A 1 72 ? -8.623 6.351 12.153 1.00 93.81 72 ASP A C 1
ATOM 570 O O . ASP A 1 72 ? -9.194 5.518 12.852 1.00 93.81 72 ASP A O 1
ATOM 574 N N . TYR A 1 73 ? -7.513 6.057 11.467 1.00 96.75 73 TYR A N 1
ATOM 575 C CA . TYR A 1 73 ? -6.972 4.706 11.313 1.00 96.75 73 TYR A CA 1
ATOM 576 C C . TYR A 1 73 ? -5.673 4.513 12.098 1.00 96.75 73 TYR A C 1
ATOM 578 O O . TYR A 1 73 ? -4.772 5.355 12.054 1.00 96.75 73 TYR A O 1
ATOM 586 N N . ASP A 1 74 ? -5.529 3.368 12.758 1.00 96.44 74 ASP A N 1
ATOM 587 C CA . ASP A 1 74 ? -4.296 2.967 13.442 1.00 96.44 74 ASP A CA 1
ATOM 588 C C . ASP A 1 74 ? -3.267 2.391 12.461 1.00 96.44 74 ASP A C 1
ATOM 590 O O . ASP A 1 74 ? -2.060 2.594 12.626 1.00 96.44 74 ASP A O 1
ATOM 594 N N . LYS A 1 75 ? -3.751 1.685 11.431 1.00 97.56 75 LYS A N 1
ATOM 595 C CA . LYS A 1 75 ? -2.964 1.146 10.314 1.00 97.56 75 LYS A CA 1
ATOM 596 C C . LYS A 1 75 ? -3.678 1.390 8.994 1.00 97.56 75 LYS A C 1
ATOM 598 O O . LYS A 1 75 ? -4.905 1.371 8.948 1.00 97.56 75 LYS A O 1
ATOM 603 N N . VAL A 1 76 ? -2.912 1.587 7.927 1.00 98.44 76 VAL A N 1
ATOM 604 C CA . VAL A 1 76 ? -3.445 1.699 6.566 1.00 98.44 76 VAL A CA 1
ATOM 605 C C . VAL A 1 76 ? -2.599 0.846 5.630 1.00 98.44 76 VAL A C 1
ATOM 607 O O . VAL A 1 76 ? -1.378 0.990 5.588 1.00 98.44 76 VAL A O 1
ATOM 610 N N . ILE A 1 77 ? -3.252 -0.055 4.906 1.00 98.56 77 ILE A N 1
ATOM 611 C CA . ILE A 1 77 ? -2.621 -0.976 3.965 1.00 98.56 77 ILE A CA 1
ATOM 612 C C . ILE A 1 77 ? -3.025 -0.549 2.559 1.00 98.56 77 ILE A C 1
ATOM 614 O O . ILE A 1 77 ? -4.200 -0.620 2.202 1.00 98.56 77 ILE A O 1
ATOM 618 N N . GLY A 1 78 ? -2.045 -0.100 1.781 1.00 98.56 78 GLY A N 1
ATOM 619 C CA . GLY A 1 78 ? -2.191 0.157 0.358 1.00 98.56 78 GLY A CA 1
ATOM 620 C C . GLY A 1 78 ? -2.101 -1.151 -0.417 1.00 98.56 78 GLY A C 1
ATOM 621 O O . GLY A 1 78 ? -1.105 -1.862 -0.308 1.00 98.56 78 GLY A O 1
ATOM 622 N N . VAL A 1 79 ? -3.132 -1.477 -1.184 1.00 98.69 79 VAL A N 1
ATOM 623 C CA . VAL A 1 79 ? -3.174 -2.654 -2.058 1.00 98.69 79 VAL A CA 1
ATOM 624 C C . VAL A 1 79 ? -3.027 -2.175 -3.493 1.00 98.69 79 VAL A C 1
ATOM 626 O O . VAL A 1 79 ? -3.690 -1.221 -3.885 1.00 98.69 79 VAL A O 1
ATOM 629 N N . LEU A 1 80 ? -2.173 -2.818 -4.280 1.00 97.88 80 LEU A N 1
ATOM 630 C CA . LEU A 1 80 ? -1.922 -2.451 -5.676 1.00 97.88 80 LEU A CA 1
ATOM 631 C C . LEU A 1 80 ? -1.650 -3.690 -6.530 1.00 97.88 80 LEU A C 1
ATOM 633 O O . LEU A 1 80 ? -1.258 -4.733 -6.010 1.00 97.88 80 LEU A O 1
ATOM 637 N N . ASN A 1 81 ? -1.843 -3.590 -7.843 1.00 96.44 81 ASN A N 1
ATOM 638 C CA . ASN A 1 81 ? -1.568 -4.680 -8.784 1.00 96.44 81 ASN A CA 1
ATOM 639 C C . ASN A 1 81 ? -0.377 -4.360 -9.705 1.00 96.44 81 ASN A C 1
ATOM 641 O O . ASN A 1 81 ? -0.479 -4.445 -10.924 1.00 96.44 81 ASN A O 1
ATOM 645 N N . LEU A 1 82 ? 0.750 -3.959 -9.109 1.00 96.38 82 LEU A N 1
ATOM 646 C CA . LEU A 1 82 ? 1.963 -3.534 -9.820 1.00 96.38 82 LEU A CA 1
ATOM 647 C C . LEU A 1 82 ? 3.191 -4.263 -9.312 1.00 96.38 82 LEU A C 1
ATOM 649 O O . LEU A 1 82 ? 3.311 -4.537 -8.120 1.00 96.38 82 LEU A O 1
ATOM 653 N N . ASP A 1 83 ? 4.125 -4.555 -10.203 1.00 97.25 83 ASP A N 1
ATOM 654 C CA . ASP A 1 83 ? 5.370 -5.216 -9.844 1.00 97.25 83 ASP A CA 1
ATOM 655 C C . ASP A 1 83 ? 6.251 -4.282 -9.004 1.00 97.25 83 ASP A C 1
ATOM 657 O O . ASP A 1 83 ? 6.710 -3.253 -9.496 1.00 97.25 83 ASP A O 1
ATOM 661 N N . LEU A 1 84 ? 6.461 -4.612 -7.729 1.00 98.00 84 LEU A N 1
ATOM 662 C CA . LEU A 1 84 ? 7.215 -3.770 -6.803 1.00 98.00 84 LEU A CA 1
ATOM 663 C C . LEU A 1 84 ? 8.668 -4.217 -6.694 1.00 98.00 84 LEU A C 1
ATOM 665 O O . LEU A 1 84 ? 8.954 -5.412 -6.669 1.00 98.00 84 LEU A O 1
ATOM 669 N N . PHE A 1 85 ? 9.573 -3.259 -6.500 1.00 98.19 85 PHE A N 1
ATOM 670 C CA . PHE A 1 85 ? 10.957 -3.510 -6.102 1.00 98.19 85 PHE A CA 1
ATOM 671 C C . PHE A 1 85 ? 11.428 -2.520 -5.025 1.00 98.19 85 PHE A C 1
ATOM 673 O O . PHE A 1 85 ? 10.834 -1.459 -4.823 1.00 98.19 85 PHE A O 1
ATOM 680 N N . ILE A 1 86 ? 12.534 -2.857 -4.360 1.00 96.50 86 ILE A N 1
ATOM 681 C CA . ILE A 1 86 ? 13.350 -1.919 -3.572 1.00 96.50 86 ILE A CA 1
ATOM 682 C C . ILE A 1 86 ? 14.803 -2.021 -4.060 1.00 96.50 86 ILE A C 1
ATOM 684 O O . ILE A 1 86 ? 15.155 -3.046 -4.633 1.00 96.50 86 ILE A O 1
ATOM 688 N N . PRO A 1 87 ? 15.689 -1.033 -3.834 1.00 91.62 87 PRO A N 1
ATOM 689 C CA . PRO A 1 87 ? 17.040 -1.044 -4.416 1.00 91.62 87 PRO A CA 1
ATOM 690 C C . PRO A 1 87 ? 17.871 -2.316 -4.164 1.00 91.62 87 PRO A C 1
ATOM 692 O O . PRO A 1 87 ? 18.741 -2.643 -4.966 1.00 91.62 87 PRO A O 1
ATOM 695 N N . ILE A 1 88 ? 17.601 -3.030 -3.067 1.00 93.00 88 ILE A N 1
ATOM 696 C CA . ILE A 1 88 ? 18.342 -4.225 -2.641 1.00 93.00 88 ILE A CA 1
ATOM 697 C C . ILE A 1 88 ? 17.750 -5.524 -3.227 1.00 93.00 88 ILE A C 1
ATOM 699 O O . ILE A 1 88 ? 18.473 -6.506 -3.377 1.00 93.00 88 ILE A O 1
ATOM 703 N N . PHE A 1 89 ? 16.463 -5.548 -3.600 1.00 93.00 89 PHE A N 1
ATOM 704 C CA . PHE A 1 89 ? 15.779 -6.754 -4.084 1.00 93.00 89 PHE A CA 1
ATOM 705 C C . PHE A 1 89 ? 15.200 -6.568 -5.485 1.00 93.00 89 PHE A C 1
ATOM 707 O O . PHE A 1 89 ? 14.627 -5.533 -5.812 1.00 93.00 89 PHE A O 1
ATOM 714 N N . THR A 1 90 ? 15.289 -7.614 -6.309 1.00 93.12 90 THR A N 1
ATOM 715 C CA . THR A 1 90 ? 14.738 -7.610 -7.676 1.00 93.12 90 THR A CA 1
ATOM 716 C C . THR A 1 90 ? 13.226 -7.419 -7.699 1.00 93.12 90 THR A C 1
ATOM 718 O O . THR A 1 90 ? 12.691 -6.843 -8.641 1.00 93.12 90 THR A O 1
ATOM 721 N N . HIS A 1 91 ? 12.536 -7.901 -6.671 1.00 96.19 91 HIS A N 1
ATOM 722 C CA . HIS A 1 91 ? 11.122 -7.660 -6.454 1.00 96.19 91 HIS A CA 1
ATOM 723 C C . HIS A 1 91 ? 10.772 -7.834 -4.977 1.00 96.19 91 HIS A C 1
ATOM 725 O O . HIS A 1 91 ? 11.501 -8.486 -4.228 1.00 96.19 91 HIS A O 1
ATOM 731 N N . VAL A 1 92 ? 9.633 -7.277 -4.580 1.00 97.56 92 VAL A N 1
ATOM 732 C CA . VAL A 1 92 ? 9.014 -7.488 -3.270 1.00 97.56 92 VAL A CA 1
ATOM 733 C C . VAL A 1 92 ? 7.506 -7.668 -3.436 1.00 97.56 92 VAL A C 1
ATOM 735 O O . VAL A 1 92 ? 6.908 -7.165 -4.383 1.00 97.56 92 VAL A O 1
ATOM 738 N N . PHE A 1 93 ? 6.868 -8.370 -2.502 1.00 97.38 93 PHE A N 1
ATOM 739 C CA . PHE A 1 93 ? 5.403 -8.462 -2.450 1.00 97.38 93 PHE A CA 1
ATOM 740 C C . PHE A 1 93 ? 4.762 -7.284 -1.715 1.00 97.38 93 PHE A C 1
ATOM 742 O O . PHE A 1 93 ? 3.548 -7.136 -1.723 1.00 97.38 93 PHE A O 1
ATOM 749 N N . GLY A 1 94 ? 5.557 -6.448 -1.059 1.00 97.44 94 GLY A N 1
ATOM 750 C CA . GLY A 1 94 ? 5.086 -5.350 -0.235 1.00 97.44 94 GLY A CA 1
ATOM 751 C C . GLY A 1 94 ? 6.249 -4.664 0.462 1.00 97.44 94 GLY A C 1
ATOM 752 O O . GLY A 1 94 ? 7.380 -5.138 0.393 1.00 97.44 94 GLY A O 1
ATOM 753 N N . GLU A 1 95 ? 5.959 -3.552 1.125 1.00 97.94 95 GLU A N 1
ATOM 754 C CA . GLU A 1 95 ? 6.942 -2.756 1.861 1.00 97.94 95 GLU A CA 1
ATOM 755 C C . GLU A 1 95 ? 6.253 -2.079 3.047 1.00 97.94 95 GLU A C 1
ATOM 757 O O . GLU A 1 95 ? 5.131 -1.580 2.929 1.00 97.94 95 GLU A O 1
ATOM 762 N N . ALA A 1 96 ? 6.910 -2.064 4.204 1.00 98.06 96 ALA A N 1
ATOM 763 C CA . ALA A 1 96 ? 6.400 -1.428 5.413 1.00 98.06 96 ALA A CA 1
ATOM 764 C C . ALA A 1 96 ? 7.550 -1.033 6.340 1.00 98.06 96 ALA A C 1
ATOM 766 O O . ALA A 1 96 ? 8.618 -1.642 6.328 1.00 98.06 96 ALA A O 1
ATOM 767 N N . LYS A 1 97 ? 7.303 -0.061 7.222 1.00 96.69 97 LYS A N 1
ATOM 768 C CA . LYS A 1 97 ? 8.240 0.280 8.300 1.00 96.69 97 LYS A CA 1
ATOM 769 C C . LYS A 1 97 ? 7.847 -0.410 9.593 1.00 96.69 97 LYS A C 1
ATOM 771 O O . LYS A 1 97 ? 6.682 -0.373 9.995 1.00 96.69 97 LYS A O 1
ATOM 776 N N . GLN A 1 98 ? 8.825 -0.971 10.297 1.00 95.38 98 GLN A N 1
ATOM 777 C CA . GLN A 1 98 ? 8.603 -1.525 11.629 1.00 95.38 98 GLN A CA 1
ATOM 778 C C . GLN A 1 98 ? 8.061 -0.442 12.573 1.00 95.38 98 GLN A C 1
ATOM 780 O O . GLN A 1 98 ? 8.597 0.660 12.653 1.00 95.38 98 GLN A O 1
ATOM 785 N N . GLY A 1 99 ? 6.950 -0.739 13.252 1.00 95.00 99 GLY A N 1
ATOM 786 C CA . GLY A 1 99 ? 6.228 0.230 14.087 1.00 95.00 99 GLY A CA 1
ATOM 787 C C . GLY A 1 99 ? 5.448 1.300 13.304 1.00 95.00 99 GLY A C 1
ATOM 788 O O . GLY A 1 99 ? 4.618 1.994 13.890 1.00 95.00 99 GLY A O 1
ATOM 789 N N . GLY A 1 100 ? 5.638 1.392 11.986 1.00 96.06 100 GLY A N 1
ATOM 790 C CA . GLY A 1 100 ? 4.991 2.358 11.105 1.00 96.06 100 GLY A CA 1
ATOM 791 C C . GLY A 1 100 ? 3.490 2.124 10.944 1.00 96.06 100 GLY A C 1
ATOM 792 O O . GLY A 1 100 ? 2.963 1.043 11.213 1.00 96.06 100 GLY A O 1
ATOM 793 N N . LYS A 1 101 ? 2.775 3.170 10.528 1.00 97.06 101 LYS A N 1
ATOM 794 C CA . LYS A 1 101 ? 1.320 3.144 10.301 1.00 97.06 101 LYS A CA 1
ATOM 795 C C . LYS A 1 101 ? 0.931 2.573 8.935 1.00 97.06 101 LYS A C 1
ATOM 797 O O . LYS A 1 101 ? -0.157 2.018 8.802 1.00 97.06 101 LYS A O 1
ATOM 802 N N . PHE A 1 102 ? 1.809 2.718 7.954 1.00 98.50 102 PHE A N 1
ATOM 803 C CA . PHE A 1 102 ? 1.527 2.439 6.555 1.00 98.50 102 PHE A CA 1
ATOM 804 C C . PHE A 1 102 ? 2.282 1.202 6.083 1.00 98.50 102 PHE A C 1
ATOM 806 O O . PHE A 1 102 ? 3.421 0.964 6.493 1.00 98.50 102 PHE A O 1
ATOM 813 N N . ALA A 1 103 ? 1.633 0.432 5.221 1.00 98.56 103 ALA A N 1
ATOM 814 C CA . ALA A 1 103 ? 2.214 -0.703 4.525 1.00 98.56 103 ALA A CA 1
ATOM 815 C C . ALA A 1 103 ? 1.658 -0.766 3.101 1.00 98.56 103 ALA A C 1
ATOM 817 O O . ALA A 1 103 ? 0.549 -0.298 2.848 1.00 98.56 103 ALA A O 1
ATOM 818 N N . LEU A 1 104 ? 2.415 -1.368 2.195 1.00 98.56 104 LEU A N 1
ATOM 819 C CA . LEU A 1 104 ? 1.999 -1.681 0.834 1.00 98.56 104 LEU A CA 1
ATOM 820 C C . LEU A 1 104 ? 1.995 -3.192 0.633 1.00 98.56 104 LEU A C 1
ATOM 822 O O . LEU A 1 104 ? 2.869 -3.884 1.154 1.00 98.56 104 LEU A O 1
ATOM 826 N N . VAL A 1 105 ? 1.059 -3.685 -0.171 1.00 98.19 105 VAL A N 1
ATOM 827 C CA . VAL A 1 105 ? 1.044 -5.055 -0.682 1.00 98.19 105 VAL A CA 1
ATOM 828 C C . VAL A 1 105 ? 0.703 -5.047 -2.170 1.00 98.19 105 VAL A C 1
ATOM 830 O O . VAL A 1 105 ? -0.242 -4.388 -2.604 1.00 98.19 105 VAL A O 1
ATOM 833 N N . SER A 1 106 ? 1.488 -5.784 -2.948 1.00 97.94 106 SER A N 1
ATOM 834 C CA . SER A 1 106 ? 1.282 -6.005 -4.371 1.00 97.94 106 SER A CA 1
ATOM 835 C C . SER A 1 106 ? 0.677 -7.373 -4.638 1.00 97.94 106 SER A C 1
ATOM 837 O O . SER A 1 106 ? 1.180 -8.396 -4.171 1.00 97.94 106 SER A O 1
ATOM 839 N N . LEU A 1 107 ? -0.367 -7.387 -5.462 1.00 96.38 107 LEU A N 1
ATOM 840 C CA . LEU A 1 107 ? -0.993 -8.607 -5.963 1.00 96.38 107 LEU A CA 1
ATOM 841 C C . LEU A 1 107 ? -0.311 -9.157 -7.225 1.00 96.38 107 LEU A C 1
ATOM 843 O O . LEU A 1 107 ? -0.518 -10.321 -7.562 1.00 96.38 107 LEU A O 1
ATOM 847 N N . PHE A 1 108 ? 0.541 -8.365 -7.888 1.00 95.62 108 PHE A N 1
ATOM 848 C CA . PHE A 1 108 ? 1.063 -8.642 -9.234 1.00 95.62 108 PHE A CA 1
ATOM 849 C C . PHE A 1 108 ? 1.740 -10.012 -9.363 1.00 95.62 108 PHE A C 1
ATOM 851 O O . PHE A 1 108 ? 1.642 -10.689 -10.386 1.00 95.62 108 PHE A O 1
ATOM 858 N N . ARG A 1 109 ? 2.443 -10.438 -8.308 1.00 93.00 109 ARG A N 1
ATOM 859 C CA . ARG A 1 109 ? 3.174 -11.712 -8.282 1.00 93.00 109 ARG A CA 1
ATOM 860 C C . ARG A 1 109 ? 2.483 -12.806 -7.467 1.00 93.00 109 ARG A C 1
ATOM 862 O O . ARG A 1 109 ? 2.995 -13.917 -7.444 1.00 93.00 109 ARG A O 1
ATOM 869 N N . LEU A 1 110 ? 1.344 -12.526 -6.826 1.00 88.31 110 LEU A N 1
ATOM 870 C CA . LEU A 1 110 ? 0.630 -13.510 -5.996 1.00 88.31 110 LEU A CA 1
ATOM 871 C C . LEU A 1 110 ? -0.145 -14.543 -6.830 1.00 88.31 110 LEU A C 1
ATOM 873 O O . LEU A 1 110 ? -0.438 -15.623 -6.333 1.00 88.31 110 LEU A O 1
ATOM 877 N N . GLY A 1 111 ? -0.461 -14.225 -8.090 1.00 66.88 111 GLY A N 1
ATOM 878 C CA . GLY A 1 111 ? -1.271 -15.059 -8.988 1.00 66.88 111 GLY A CA 1
ATOM 879 C C . GLY A 1 111 ? -0.503 -15.819 -10.074 1.00 66.88 111 GLY A C 1
ATOM 880 O O . GLY A 1 111 ? -1.126 -16.296 -11.016 1.00 66.88 111 GLY A O 1
ATOM 881 N N . LYS A 1 112 ? 0.831 -15.937 -10.006 1.00 55.94 112 LYS A N 1
AT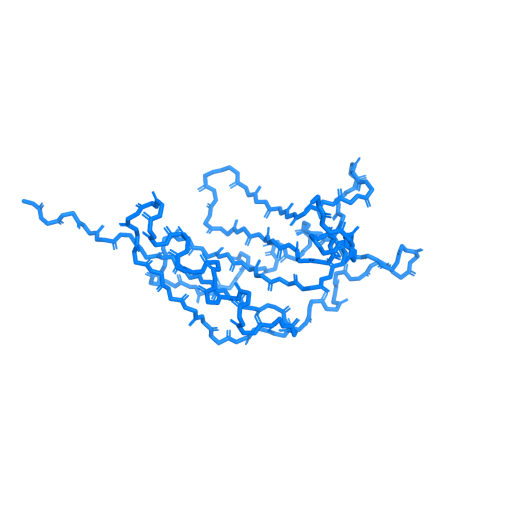OM 882 C CA . LYS A 1 112 ? 1.618 -16.647 -11.0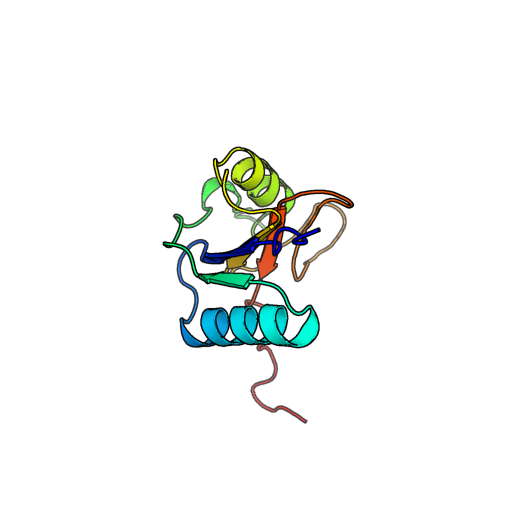39 1.00 55.94 112 LYS A CA 1
ATOM 883 C C . LYS A 1 112 ? 1.634 -18.176 -10.868 1.00 55.94 112 LYS A C 1
ATOM 885 O O . LYS A 1 112 ? 2.673 -18.794 -11.055 1.00 55.94 112 LYS A O 1
ATOM 890 N N . ASN A 1 113 ? 0.484 -18.768 -10.558 1.00 46.84 113 ASN A N 1
ATOM 891 C CA . ASN A 1 113 ? 0.208 -20.173 -10.844 1.00 46.84 113 ASN A CA 1
ATOM 892 C C . ASN A 1 113 ? -1.184 -20.238 -11.498 1.00 46.84 113 ASN A C 1
ATOM 894 O O . ASN A 1 113 ? -2.179 -20.125 -10.783 1.00 46.84 113 ASN A O 1
ATOM 898 N N . PRO A 1 114 ? -1.291 -20.365 -12.837 1.00 49.78 114 PRO A N 1
ATOM 899 C CA . PRO A 1 114 ? -2.560 -20.740 -13.470 1.00 49.78 114 PRO A CA 1
ATOM 900 C C . PRO A 1 114 ? -3.010 -22.142 -13.027 1.00 49.78 114 PRO A C 1
ATOM 902 O O . PRO A 1 114 ? -4.200 -22.437 -13.047 1.00 49.78 114 PRO A O 1
ATOM 905 N N . ASP A 1 115 ? -2.066 -22.941 -12.529 1.00 45.84 115 ASP A N 1
ATOM 906 C CA . ASP A 1 115 ? -2.274 -24.255 -11.946 1.00 45.84 115 ASP A CA 1
ATOM 907 C C . ASP A 1 115 ? -1.885 -24.175 -10.459 1.00 45.84 115 ASP A C 1
ATOM 909 O O . ASP A 1 115 ? -0.706 -24.166 -10.109 1.00 45.84 115 ASP A O 1
ATOM 913 N N . GLY A 1 116 ? -2.850 -24.020 -9.551 1.00 35.81 116 GLY A N 1
ATOM 914 C CA . GLY A 1 116 ? -2.588 -24.234 -8.119 1.00 35.81 116 GLY A CA 1
ATOM 915 C C . GLY A 1 116 ? -2.096 -25.670 -7.847 1.00 35.81 116 GLY A C 1
ATOM 916 O O . GLY A 1 116 ? -2.187 -26.509 -8.744 1.00 35.81 116 GLY A O 1
ATOM 917 N N . PRO A 1 117 ? -1.561 -25.976 -6.647 1.00 49.31 117 PRO A N 1
ATOM 918 C CA . PRO A 1 117 ? -1.413 -27.372 -6.236 1.00 49.31 117 PRO A CA 1
ATOM 919 C C . PRO A 1 117 ? -2.761 -28.109 -6.241 1.00 49.31 117 PRO A C 1
ATOM 921 O O . PRO A 1 117 ? -3.799 -27.450 -5.991 1.00 49.31 117 PRO A O 1
#

Secondary structure (DSSP, 8-state):
------EEEEEEBS---HHHHHHHHHHHHHHHT-EEEEPPPBPP-GGGEETTTTEEEHHHHHHHHHTS--TT-SEEEEEE-S-EEETTEEEESEEE-TT-SEEEEE-TTTT--SS--